Protein AF-A0A7U9NGU4-F1 (afdb_monomer_lite)

Sequence (146 aa):
MAVLHNDYIFLPKTKKEYPHISSQDTDDTIRIQARKNVLLYIRNIFGEPICKDKENIVFKIIYTYEMQIKNIMYEVIFTIYNITRYSYLDICVRGKTTYQVVSALEYIHDKIIGSDIERDYIMIVSYDSVSEYYCNKAYPKLNKLL

Foldseek 3Di:
DDKWKKKKKWFFDPDPPPPPPPPDDPDPDDPDPDQCDVVNLCCVLQNAAPDWDCPPVVFWIKGWHFDQDPNDTKTWIWIWGDDPRIIMIMIMIDDDDPVVRVSVVVVVVCSSVPDPSVVTTDMDMDTGPCCVVVCVVCVVVVVVVD

Radius of gyration: 18.44 Å; chains: 1; bounding box: 36×44×59 Å

Secondary structure (DSSP, 8-state):
-EEEEEEEEEEE----------S--------------HHHHHHHHH-S-SEEE-TTTTTEEEEEEEEEETTEEEEEEEEEEEETTEEEEEEEEEESSHHHHHHHHHHHHHHHHTSTHHHHEEEEEEETTTHHHHHHHHHHHHGGG-

pLDDT: mean 76.0, std 18.72, range [37.28, 94.75]

Structure (mmCIF, N/CA/C/O backbone):
data_AF-A0A7U9NGU4-F1
#
_entry.id   AF-A0A7U9NGU4-F1
#
loop_
_atom_site.group_PDB
_atom_site.id
_atom_site.type_symbol
_atom_site.label_atom_id
_atom_site.label_alt_id
_atom_site.label_comp_id
_atom_site.label_asym_id
_atom_site.label_entity_id
_atom_site.label_seq_id
_atom_site.pdbx_PDB_ins_code
_atom_site.Cartn_x
_atom_site.Cartn_y
_atom_site.Cartn_z
_atom_site.occupancy
_atom_site.B_iso_or_equiv
_atom_site.auth_seq_id
_atom_site.auth_comp_id
_atom_site.auth_asym_id
_atom_site.auth_atom_id
_atom_site.pdbx_PDB_model_num
ATOM 1 N N . MET A 1 1 ? -2.801 0.526 21.055 1.00 79.00 1 MET A N 1
ATOM 2 C CA . MET A 1 1 ? -2.632 1.061 19.689 1.00 79.00 1 MET A CA 1
ATOM 3 C C . MET A 1 1 ? -2.111 -0.077 18.837 1.00 79.00 1 MET A C 1
ATOM 5 O O . MET A 1 1 ? -1.161 -0.717 19.266 1.00 79.00 1 MET A O 1
ATOM 9 N N . ALA A 1 2 ? -2.780 -0.392 17.731 1.00 84.44 2 ALA A N 1
ATOM 10 C CA . ALA A 1 2 ? -2.383 -1.471 16.831 1.00 84.44 2 ALA A CA 1
ATOM 11 C C . ALA A 1 2 ? -1.606 -0.889 15.646 1.00 84.44 2 ALA A C 1
ATOM 13 O O . ALA A 1 2 ? -1.954 0.183 15.145 1.00 84.44 2 ALA A O 1
ATOM 14 N N . VAL A 1 3 ? -0.565 -1.600 15.224 1.00 88.75 3 VAL A N 1
ATOM 15 C CA . VAL A 1 3 ? 0.287 -1.252 14.085 1.00 88.75 3 VAL A CA 1
ATOM 16 C C . VAL A 1 3 ? 0.534 -2.538 13.315 1.00 88.75 3 VAL A C 1
ATOM 18 O O . VAL A 1 3 ? 0.944 -3.520 13.927 1.00 88.75 3 VAL A O 1
ATOM 21 N N . LEU A 1 4 ? 0.229 -2.547 12.020 1.00 88.38 4 LEU A N 1
ATOM 22 C CA . LEU A 1 4 ? 0.418 -3.702 11.140 1.00 88.38 4 LEU A CA 1
ATOM 23 C C . LEU A 1 4 ? 1.015 -3.247 9.811 1.00 88.38 4 LEU A C 1
ATOM 25 O O . LEU A 1 4 ? 0.761 -2.110 9.389 1.00 88.38 4 LEU A O 1
ATOM 29 N N . HIS A 1 5 ? 1.736 -4.156 9.154 1.00 90.56 5 HIS A N 1
ATOM 30 C CA . HIS A 1 5 ? 2.371 -3.911 7.868 1.00 90.56 5 HIS A CA 1
ATOM 31 C C . HIS A 1 5 ? 1.853 -4.843 6.770 1.00 90.56 5 HIS A C 1
ATOM 33 O O . HIS A 1 5 ? 1.513 -6.005 7.008 1.00 90.56 5 HIS A O 1
ATOM 39 N N . ASN A 1 6 ? 1.814 -4.313 5.549 1.00 88.69 6 ASN A N 1
ATOM 40 C CA . ASN A 1 6 ? 1.752 -5.112 4.332 1.00 88.69 6 ASN A CA 1
ATOM 41 C C . ASN A 1 6 ? 2.925 -4.735 3.435 1.00 88.69 6 ASN A C 1
ATOM 43 O O . ASN A 1 6 ? 3.116 -3.556 3.128 1.00 88.69 6 ASN A O 1
ATOM 47 N N . ASP A 1 7 ? 3.621 -5.748 2.939 1.00 89.25 7 ASP A N 1
ATOM 48 C CA . ASP A 1 7 ? 4.767 -5.581 2.061 1.00 89.25 7 ASP A CA 1
ATOM 49 C C . ASP A 1 7 ? 4.429 -5.992 0.636 1.00 89.25 7 ASP A C 1
ATOM 51 O O . ASP A 1 7 ? 3.763 -7.001 0.389 1.00 89.25 7 ASP A O 1
ATOM 55 N N . TYR A 1 8 ? 4.942 -5.227 -0.316 1.00 90.19 8 TYR A N 1
ATOM 56 C CA . TYR A 1 8 ? 4.721 -5.427 -1.735 1.00 90.19 8 TYR A CA 1
ATOM 57 C C . TYR A 1 8 ? 6.054 -5.427 -2.469 1.00 90.19 8 TYR A C 1
ATOM 59 O O . TYR A 1 8 ? 6.845 -4.492 -2.356 1.00 90.19 8 TYR A O 1
ATOM 67 N N . ILE A 1 9 ? 6.274 -6.446 -3.293 1.00 89.06 9 ILE A N 1
ATOM 68 C CA . ILE A 1 9 ? 7.362 -6.487 -4.267 1.00 89.06 9 ILE A CA 1
ATOM 69 C C . ILE A 1 9 ? 6.748 -6.322 -5.652 1.00 89.06 9 ILE A C 1
ATOM 71 O O . ILE A 1 9 ? 5.950 -7.147 -6.101 1.00 89.06 9 ILE A O 1
ATOM 75 N N . PHE A 1 10 ? 7.153 -5.264 -6.347 1.00 88.44 10 PHE A N 1
ATOM 76 C CA . PHE A 1 10 ? 6.753 -4.984 -7.719 1.00 88.44 10 PHE A CA 1
ATOM 77 C C . PHE A 1 10 ? 7.869 -5.385 -8.679 1.00 88.44 10 PHE A C 1
ATOM 79 O O . PHE A 1 10 ? 8.886 -4.696 -8.818 1.00 88.44 10 PHE A O 1
ATOM 86 N N . LEU A 1 11 ? 7.660 -6.506 -9.365 1.00 87.81 11 LEU A N 1
ATOM 87 C CA . LEU A 1 11 ? 8.551 -7.008 -10.402 1.00 87.81 11 LEU A CA 1
ATOM 88 C C . LEU A 1 11 ? 8.104 -6.449 -11.757 1.00 87.81 11 LEU A C 1
ATOM 90 O O . LEU A 1 11 ? 6.997 -6.753 -12.197 1.00 87.81 11 LEU A O 1
ATOM 94 N N . PRO A 1 12 ? 8.910 -5.626 -12.443 1.00 86.06 12 PRO A N 1
ATOM 95 C CA . PRO A 1 12 ? 8.511 -5.063 -13.724 1.00 86.06 12 PRO A CA 1
ATOM 96 C C . PRO A 1 12 ? 8.328 -6.175 -14.757 1.00 86.06 12 PRO A C 1
ATOM 98 O O . PRO A 1 12 ? 9.209 -7.016 -14.947 1.00 86.06 12 PRO A O 1
ATOM 101 N N . LYS A 1 13 ? 7.199 -6.155 -15.467 1.00 84.81 13 LYS A N 1
ATOM 102 C CA . LYS A 1 13 ? 6.982 -7.027 -16.620 1.00 84.81 13 LYS A CA 1
ATOM 103 C C . LYS A 1 13 ? 7.958 -6.621 -17.720 1.00 84.81 13 LYS A C 1
ATOM 105 O O . LYS A 1 13 ? 8.114 -5.438 -18.034 1.00 84.81 13 LYS A O 1
ATOM 110 N N . THR A 1 14 ? 8.617 -7.599 -18.330 1.00 72.19 14 THR A N 1
ATOM 111 C CA . THR A 1 14 ? 9.365 -7.386 -19.568 1.00 72.19 14 THR A CA 1
ATOM 112 C C . THR A 1 14 ? 8.370 -6.973 -20.644 1.00 72.19 14 THR A C 1
ATOM 114 O O . THR A 1 14 ? 7.648 -7.800 -21.199 1.00 72.19 14 THR A O 1
ATOM 117 N N . LYS A 1 15 ? 8.301 -5.671 -20.938 1.00 61.94 15 LYS A N 1
ATOM 118 C CA . LYS A 1 15 ? 7.673 -5.214 -22.176 1.00 61.94 15 LYS A CA 1
ATOM 119 C C . LYS A 1 15 ? 8.472 -5.854 -23.306 1.00 61.94 15 LYS A C 1
ATOM 121 O O . LYS A 1 15 ? 9.690 -5.693 -23.348 1.00 61.94 15 LYS A O 1
ATOM 126 N N . LYS A 1 16 ? 7.810 -6.612 -24.188 1.00 46.34 16 LYS A N 1
ATOM 127 C CA . LYS A 1 16 ? 8.378 -6.873 -25.512 1.00 46.34 16 LYS A CA 1
ATOM 128 C C . LYS A 1 16 ? 8.583 -5.492 -26.115 1.00 46.34 16 LYS A C 1
ATOM 130 O O . LYS A 1 16 ? 7.604 -4.810 -26.409 1.00 46.34 16 LYS A O 1
ATOM 135 N N . GLU A 1 17 ? 9.829 -5.045 -26.183 1.00 42.19 17 GLU A N 1
ATOM 136 C CA . GLU A 1 17 ? 10.190 -3.895 -26.993 1.00 42.19 17 GLU A CA 1
ATOM 137 C C . GLU A 1 17 ? 9.802 -4.275 -28.419 1.00 42.19 17 GLU A C 1
ATOM 139 O O . GLU A 1 17 ? 10.487 -5.051 -29.077 1.00 42.19 17 GLU A O 1
ATOM 144 N N . TYR A 1 18 ? 8.637 -3.821 -28.872 1.00 38.22 18 TYR A N 1
ATOM 145 C CA . TYR A 1 18 ? 8.433 -3.672 -30.297 1.00 38.22 18 TYR A CA 1
ATOM 146 C C . TYR A 1 18 ? 9.217 -2.417 -30.654 1.00 38.22 18 TYR A C 1
ATOM 148 O O . TYR A 1 18 ? 8.856 -1.339 -30.167 1.00 38.22 18 TYR A O 1
ATOM 156 N N . PRO A 1 19 ? 10.306 -2.525 -31.431 1.00 38.00 19 PRO A N 1
ATOM 157 C CA . PRO A 1 19 ? 10.980 -1.349 -31.928 1.00 38.00 19 PRO A CA 1
ATOM 158 C C . PRO A 1 19 ? 10.019 -0.692 -32.920 1.00 38.00 19 PRO A C 1
ATOM 160 O O . PRO A 1 19 ? 10.003 -1.017 -34.104 1.00 38.00 19 PRO A O 1
ATOM 163 N N . HIS A 1 20 ? 9.176 0.226 -32.448 1.00 41.69 20 HIS A N 1
ATOM 164 C CA . HIS A 1 20 ? 8.591 1.228 -33.323 1.00 41.69 20 HIS A CA 1
ATOM 165 C C . HIS A 1 20 ? 9.712 2.202 -33.676 1.00 41.69 20 HIS A C 1
ATOM 167 O O . HIS A 1 20 ? 9.820 3.291 -33.123 1.00 41.69 20 HIS A O 1
ATOM 173 N N . ILE A 1 21 ? 10.578 1.769 -34.593 1.00 40.22 21 ILE A N 1
ATOM 174 C CA . ILE A 1 21 ? 11.388 2.679 -35.388 1.00 40.22 21 ILE A CA 1
ATOM 175 C C . ILE A 1 21 ? 10.379 3.368 -36.306 1.00 40.22 21 ILE A C 1
ATOM 177 O O . ILE A 1 21 ? 10.038 2.859 -37.372 1.00 40.22 21 ILE A O 1
ATOM 181 N N . SER A 1 22 ? 9.824 4.496 -35.863 1.00 39.66 22 SER A N 1
ATOM 182 C CA . SER A 1 22 ? 9.257 5.454 -36.800 1.00 39.66 22 SER A CA 1
ATOM 183 C C . SER A 1 22 ? 10.439 6.020 -37.576 1.00 39.66 22 SER A C 1
ATOM 185 O O . SER A 1 22 ? 11.209 6.825 -37.058 1.00 39.66 22 SER A O 1
ATOM 187 N N . SER A 1 23 ? 10.635 5.529 -38.794 1.00 43.28 23 SER A N 1
ATOM 188 C CA . SER A 1 23 ? 11.615 6.053 -39.736 1.00 43.28 23 SER A CA 1
ATOM 189 C C . SER A 1 23 ? 11.163 7.433 -40.212 1.00 43.28 23 SER A C 1
ATOM 191 O O . SER A 1 23 ? 10.571 7.541 -41.280 1.00 43.28 23 SER A O 1
ATOM 193 N N . GLN A 1 24 ? 11.362 8.450 -39.380 1.00 45.34 24 GLN A N 1
ATOM 194 C CA . GLN A 1 24 ? 11.352 9.876 -39.704 1.00 45.34 24 GLN A CA 1
ATOM 195 C C . GLN A 1 24 ? 11.594 10.623 -38.394 1.00 45.34 24 GLN A C 1
ATOM 197 O O . GLN A 1 24 ? 10.671 10.806 -37.613 1.00 45.34 24 GLN A O 1
ATOM 202 N N . ASP A 1 25 ? 12.862 10.897 -38.104 1.00 39.69 25 ASP A N 1
ATOM 203 C CA . ASP A 1 25 ? 13.343 12.164 -37.546 1.00 39.69 25 ASP A CA 1
ATOM 204 C C . ASP A 1 25 ? 14.839 12.002 -37.262 1.00 39.69 25 ASP A C 1
ATOM 206 O O . ASP A 1 25 ? 15.275 11.166 -36.473 1.00 39.69 25 ASP A O 1
ATOM 210 N N . THR A 1 26 ? 15.638 12.771 -37.992 1.00 48.81 26 THR A N 1
ATOM 211 C CA . THR A 1 26 ? 17.057 12.987 -37.732 1.00 48.81 26 THR A CA 1
ATOM 212 C C . THR A 1 26 ? 17.194 13.792 -36.447 1.00 48.81 26 THR A C 1
ATOM 214 O O . THR A 1 26 ? 17.193 15.019 -36.487 1.00 48.81 26 THR A O 1
ATOM 217 N N . ASP A 1 27 ? 17.286 13.108 -35.317 1.00 42.91 27 ASP A N 1
ATOM 218 C CA . ASP A 1 27 ? 17.826 13.672 -34.087 1.00 42.91 27 ASP A CA 1
ATOM 219 C C . ASP A 1 27 ? 18.352 12.503 -33.245 1.00 42.91 27 ASP A C 1
ATOM 221 O O . ASP A 1 27 ? 17.632 11.528 -33.022 1.00 42.91 27 ASP A O 1
ATOM 225 N N . ASP A 1 28 ? 19.610 12.562 -32.802 1.00 45.62 28 ASP A N 1
ATOM 226 C CA . ASP A 1 28 ? 20.312 11.513 -32.031 1.00 45.62 28 ASP A CA 1
ATOM 227 C C . ASP A 1 28 ? 19.752 11.356 -30.595 1.00 45.62 28 ASP A C 1
ATOM 229 O O . ASP A 1 28 ? 20.459 11.067 -29.627 1.00 45.62 28 ASP A O 1
ATOM 233 N N . THR A 1 29 ? 18.448 11.559 -30.409 1.00 40.34 29 THR A N 1
ATOM 234 C CA . THR A 1 29 ? 17.762 11.405 -29.132 1.00 40.34 29 THR A CA 1
ATOM 235 C C . THR A 1 29 ? 17.186 10.000 -29.000 1.00 40.34 29 THR A C 1
ATOM 237 O O . THR A 1 29 ? 16.112 9.669 -29.505 1.00 40.34 29 THR A O 1
ATOM 240 N N . ILE A 1 30 ? 17.872 9.164 -28.218 1.00 39.41 30 ILE A N 1
ATOM 241 C CA . ILE A 1 30 ? 17.322 7.899 -27.722 1.00 39.41 30 ILE A CA 1
ATOM 242 C C . ILE A 1 30 ? 16.128 8.227 -26.811 1.00 39.41 30 ILE A C 1
ATOM 244 O O . ILE A 1 30 ? 16.288 8.590 -25.643 1.00 39.41 30 ILE A O 1
ATOM 248 N N . ARG A 1 31 ? 14.905 8.096 -27.332 1.00 37.28 31 ARG A N 1
ATOM 249 C CA . ARG A 1 31 ? 13.673 8.189 -26.539 1.00 37.28 31 ARG A CA 1
ATOM 250 C C . ARG A 1 31 ? 13.509 6.926 -25.693 1.00 37.28 31 ARG A C 1
ATOM 252 O O . ARG A 1 31 ? 12.851 5.970 -26.094 1.00 37.28 31 ARG A O 1
ATOM 259 N N . ILE A 1 32 ? 14.096 6.923 -24.498 1.00 37.53 32 ILE A N 1
ATOM 260 C CA . ILE A 1 32 ? 13.829 5.887 -23.495 1.00 37.53 32 ILE A CA 1
ATOM 261 C C . I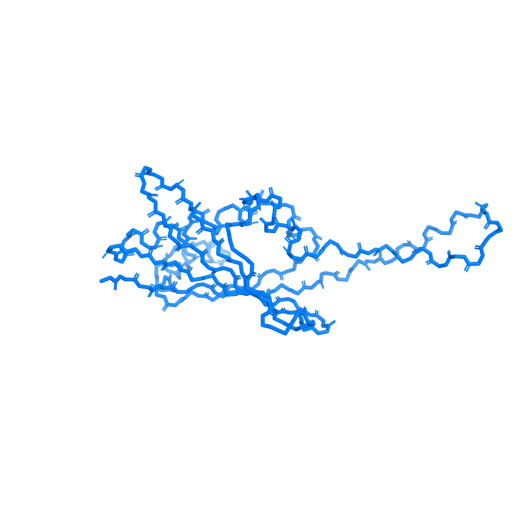LE A 1 32 ? 12.412 6.116 -22.970 1.00 37.53 32 ILE A C 1
ATOM 263 O O . ILE A 1 32 ? 12.138 7.113 -22.301 1.00 37.53 32 ILE A O 1
ATOM 267 N N . GLN A 1 33 ? 11.493 5.194 -23.257 1.00 39.97 33 GLN A N 1
ATOM 268 C CA . GLN A 1 33 ? 10.167 5.220 -22.651 1.00 39.97 33 GLN A CA 1
ATOM 269 C C . GLN A 1 33 ? 10.318 4.938 -21.147 1.00 39.97 33 GLN A C 1
ATOM 271 O O . GLN A 1 33 ? 10.480 3.791 -20.726 1.00 39.97 33 GLN A O 1
ATOM 276 N N . ALA A 1 34 ? 10.318 5.992 -20.327 1.00 45.22 34 ALA A N 1
ATOM 277 C CA . ALA A 1 34 ? 10.433 5.861 -18.881 1.00 45.22 34 ALA A CA 1
ATOM 278 C C . ALA A 1 34 ? 9.279 4.995 -18.348 1.00 45.22 34 ALA A C 1
ATOM 280 O O . ALA A 1 34 ? 8.102 5.280 -18.579 1.00 45.22 34 ALA A O 1
ATOM 281 N N . ARG A 1 35 ? 9.613 3.905 -17.650 1.00 56.34 35 ARG A N 1
ATOM 282 C CA . ARG A 1 35 ? 8.617 3.052 -16.988 1.00 56.34 35 ARG A CA 1
ATOM 283 C C . ARG A 1 35 ? 7.874 3.883 -15.933 1.00 56.34 35 ARG A C 1
ATOM 285 O O . ARG A 1 35 ? 8.510 4.641 -15.200 1.00 56.34 35 ARG A O 1
ATOM 292 N N . LYS A 1 36 ? 6.546 3.738 -15.835 1.00 62.22 36 LYS A N 1
ATOM 293 C CA . LYS A 1 36 ? 5.761 4.368 -14.761 1.00 62.22 36 LYS A CA 1
ATOM 294 C C . LYS A 1 36 ? 6.257 3.826 -13.416 1.00 62.22 36 LYS A C 1
ATOM 296 O O . LYS A 1 36 ? 6.105 2.646 -13.143 1.00 62.22 36 LYS A O 1
ATOM 301 N N . ASN A 1 37 ? 6.866 4.681 -12.600 1.00 78.50 37 ASN A N 1
ATOM 302 C CA . ASN A 1 37 ? 7.375 4.340 -11.270 1.00 78.50 37 ASN A CA 1
ATOM 303 C C . ASN A 1 37 ? 6.214 3.974 -10.317 1.00 78.50 37 ASN A C 1
ATOM 305 O O . ASN A 1 37 ? 5.175 4.630 -10.360 1.00 78.50 37 ASN A O 1
ATOM 309 N N . VAL A 1 38 ? 6.392 2.989 -9.424 1.00 86.31 38 VAL A N 1
ATOM 310 C CA . VAL A 1 38 ? 5.426 2.641 -8.354 1.00 86.31 38 VAL A CA 1
ATOM 311 C C . VAL A 1 38 ? 4.972 3.874 -7.567 1.00 86.31 38 VAL A C 1
ATOM 313 O O . VAL A 1 38 ? 3.790 4.022 -7.280 1.00 86.31 38 VAL A O 1
ATOM 316 N N . LEU A 1 39 ? 5.870 4.824 -7.306 1.00 86.00 39 LEU A N 1
ATOM 317 C CA . LEU A 1 39 ? 5.531 6.101 -6.682 1.00 86.00 39 LEU A CA 1
ATOM 318 C C . LEU A 1 39 ? 4.449 6.879 -7.450 1.00 86.00 39 LEU A C 1
ATOM 320 O O . LEU A 1 39 ? 3.578 7.484 -6.832 1.00 86.00 39 LEU A O 1
ATOM 324 N N . LEU A 1 40 ? 4.493 6.879 -8.785 1.00 86.62 40 LEU A N 1
ATOM 325 C CA . LEU A 1 40 ? 3.469 7.547 -9.594 1.00 86.62 40 LEU A CA 1
ATOM 326 C C . LEU A 1 40 ? 2.115 6.865 -9.419 1.00 86.62 40 LEU A C 1
ATOM 328 O O . LEU A 1 40 ? 1.113 7.555 -9.287 1.00 86.62 40 LEU A O 1
ATOM 332 N N . TYR A 1 41 ? 2.085 5.532 -9.354 1.00 90.62 41 TYR A N 1
ATOM 333 C CA . TYR A 1 41 ? 0.858 4.796 -9.053 1.00 90.62 41 TYR A CA 1
ATOM 334 C C . TYR A 1 41 ? 0.301 5.173 -7.681 1.00 90.62 41 TYR A C 1
ATOM 336 O O . TYR A 1 41 ? -0.859 5.561 -7.589 1.00 90.62 41 TYR A O 1
ATOM 344 N N . ILE A 1 42 ? 1.131 5.150 -6.635 1.00 90.88 42 ILE A N 1
ATOM 345 C CA . ILE A 1 42 ? 0.704 5.512 -5.276 1.00 90.88 42 ILE A CA 1
ATOM 346 C C . ILE A 1 42 ? 0.147 6.941 -5.228 1.00 90.88 42 ILE A C 1
ATOM 348 O O . ILE A 1 42 ? -0.942 7.146 -4.699 1.00 90.88 42 ILE A O 1
ATOM 352 N N . ARG A 1 43 ? 0.822 7.916 -5.849 1.00 89.00 43 ARG A N 1
ATOM 353 C CA . ARG A 1 43 ? 0.327 9.304 -5.907 1.00 89.00 43 ARG A CA 1
ATOM 354 C C . ARG A 1 43 ? -0.951 9.452 -6.729 1.00 89.00 43 ARG A C 1
ATOM 356 O O . ARG A 1 43 ? -1.827 10.215 -6.348 1.00 89.00 43 ARG A O 1
ATOM 363 N N . ASN A 1 44 ? -1.097 8.711 -7.826 1.00 91.12 44 ASN A N 1
ATOM 364 C CA . ASN A 1 44 ? -2.326 8.741 -8.622 1.00 91.12 44 ASN A CA 1
ATOM 365 C C . ASN A 1 44 ? -3.525 8.170 -7.852 1.00 91.12 44 ASN A C 1
ATOM 367 O O . ASN A 1 44 ? -4.647 8.631 -8.037 1.00 91.12 44 ASN A O 1
ATOM 371 N N . ILE A 1 45 ? -3.294 7.163 -7.007 1.00 92.88 45 ILE A N 1
ATOM 372 C CA . ILE A 1 45 ? -4.344 6.504 -6.227 1.00 92.88 45 ILE A CA 1
ATOM 373 C C . ILE A 1 45 ? -4.731 7.338 -4.999 1.00 92.88 45 ILE A C 1
ATOM 375 O O . ILE A 1 45 ? -5.918 7.484 -4.706 1.00 92.88 45 ILE A O 1
ATOM 379 N N . PHE A 1 46 ? -3.738 7.851 -4.268 1.00 92.12 46 PHE A N 1
ATOM 380 C CA . PHE A 1 46 ? -3.928 8.430 -2.933 1.00 92.12 46 PHE A CA 1
ATOM 381 C C . PHE A 1 46 ? -3.694 9.946 -2.861 1.00 92.12 46 PHE A C 1
ATOM 383 O O . PHE A 1 46 ? -3.909 10.543 -1.810 1.00 92.12 46 PHE A O 1
ATOM 390 N N . GLY A 1 47 ? -3.300 10.579 -3.966 1.00 90.62 47 GLY A N 1
ATOM 391 C CA . GLY A 1 47 ? -3.015 12.009 -4.030 1.00 90.62 47 GLY A CA 1
ATOM 392 C C . GLY A 1 47 ? -1.658 12.380 -3.435 1.00 90.62 47 GLY A C 1
ATOM 393 O O . GLY A 1 47 ? -0.715 11.584 -3.417 1.00 90.62 47 GLY A O 1
ATOM 394 N N . GLU A 1 48 ? -1.550 13.626 -2.972 1.00 88.75 48 GLU A N 1
ATOM 395 C CA . GLU A 1 48 ? -0.327 14.128 -2.351 1.00 88.75 48 GLU A CA 1
ATOM 396 C C . GLU A 1 48 ? -0.259 13.779 -0.854 1.00 88.75 48 GLU A C 1
ATOM 398 O O . GLU A 1 48 ? -1.252 13.926 -0.140 1.00 88.75 48 GLU A O 1
ATOM 403 N N . PRO A 1 49 ? 0.913 13.354 -0.358 1.00 89.56 49 PRO A N 1
ATOM 404 C CA . PRO A 1 49 ? 1.130 13.058 1.053 1.00 89.56 49 PRO A CA 1
ATOM 405 C C . PRO A 1 49 ? 1.240 14.330 1.893 1.00 89.56 49 PRO A C 1
ATOM 407 O O . PRO A 1 49 ? 1.713 15.363 1.418 1.00 89.56 49 PRO A O 1
ATOM 410 N N . ILE A 1 50 ? 0.894 14.224 3.178 1.00 89.88 50 ILE A N 1
ATOM 411 C CA . ILE A 1 50 ? 1.029 15.328 4.141 1.00 89.88 50 ILE A CA 1
ATOM 412 C C . ILE A 1 50 ? 2.481 15.545 4.574 1.00 89.88 50 ILE A C 1
ATOM 414 O O . ILE A 1 50 ? 2.871 16.655 4.926 1.00 89.88 50 ILE A O 1
ATOM 418 N N . CYS A 1 51 ? 3.299 14.491 4.533 1.00 84.69 51 CYS A N 1
ATOM 419 C CA . CYS A 1 51 ? 4.719 14.563 4.836 1.00 84.69 51 CYS A CA 1
ATOM 420 C C . CYS A 1 51 ? 5.514 13.668 3.887 1.00 84.69 51 CYS A C 1
ATOM 422 O O . CYS A 1 51 ? 5.102 12.558 3.540 1.00 84.69 51 CYS A O 1
ATOM 424 N N . LYS A 1 52 ? 6.683 14.164 3.485 1.00 80.06 52 LYS A N 1
ATOM 425 C CA . LYS A 1 52 ? 7.681 13.420 2.726 1.00 80.06 52 LYS A CA 1
ATOM 426 C C . LYS A 1 52 ? 8.983 13.452 3.507 1.00 80.06 52 LYS A C 1
ATOM 428 O O . LYS A 1 52 ? 9.676 14.471 3.477 1.00 80.06 52 LYS A O 1
ATOM 433 N N . ASP A 1 53 ? 9.326 12.339 4.139 1.00 73.75 53 ASP A N 1
ATOM 434 C CA . ASP A 1 53 ? 10.638 12.193 4.750 1.00 73.75 53 ASP A CA 1
ATOM 435 C C . ASP A 1 53 ? 11.637 11.708 3.690 1.00 73.75 53 ASP A C 1
ATOM 437 O O . ASP A 1 53 ? 11.392 10.764 2.929 1.00 73.75 53 ASP A O 1
ATOM 441 N N . LYS A 1 54 ? 12.743 12.441 3.573 1.00 60.34 54 LYS A N 1
ATOM 442 C CA . LYS A 1 54 ? 13.749 12.289 2.516 1.00 60.34 54 LYS A CA 1
ATOM 443 C C . LYS A 1 54 ? 15.015 11.627 3.055 1.00 60.34 54 LYS A C 1
ATOM 445 O O . LYS A 1 54 ? 16.115 11.986 2.633 1.00 60.34 54 LYS A O 1
ATOM 450 N N . GLU A 1 55 ? 14.884 10.657 3.954 1.00 52.91 55 GLU A N 1
ATOM 451 C CA . GLU A 1 55 ? 15.995 9.771 4.297 1.00 52.91 55 GLU A CA 1
ATOM 452 C C . GLU A 1 55 ? 16.460 9.007 3.044 1.00 52.91 55 GLU A C 1
ATOM 454 O O . GLU A 1 55 ? 15.884 7.996 2.657 1.00 52.91 55 GLU A O 1
ATOM 459 N N . ASN A 1 56 ? 17.530 9.493 2.408 1.00 55.16 56 ASN A N 1
ATOM 460 C CA . ASN A 1 56 ? 18.251 8.814 1.327 1.00 55.16 56 ASN A CA 1
ATOM 461 C C . ASN A 1 56 ? 17.423 8.571 0.040 1.00 55.16 56 ASN A C 1
ATOM 463 O O . ASN A 1 56 ? 17.212 7.437 -0.396 1.00 55.16 56 ASN A O 1
ATOM 467 N N . ILE A 1 57 ? 17.020 9.682 -0.602 1.00 59.38 57 ILE A N 1
ATOM 468 C CA . ILE A 1 57 ? 16.143 9.796 -1.796 1.00 59.38 57 ILE A CA 1
ATOM 469 C C . ILE A 1 57 ? 16.471 8.800 -2.924 1.00 59.38 57 ILE A C 1
ATOM 471 O O . ILE A 1 57 ? 15.593 8.445 -3.709 1.00 59.38 57 ILE A O 1
ATOM 475 N N . VAL A 1 58 ? 17.730 8.368 -3.027 1.00 64.44 58 VAL A N 1
ATOM 476 C CA . VAL A 1 58 ? 18.191 7.461 -4.083 1.00 64.44 58 VAL A CA 1
ATOM 477 C C . VAL A 1 58 ? 17.572 6.068 -3.942 1.00 64.44 58 VAL A C 1
ATOM 479 O O . VAL A 1 58 ? 17.173 5.480 -4.945 1.00 64.44 58 VAL A O 1
ATOM 482 N N . PHE A 1 59 ? 17.446 5.555 -2.716 1.00 73.00 59 PHE A N 1
ATOM 483 C CA . PHE A 1 59 ? 17.058 4.160 -2.478 1.00 73.00 59 PHE A CA 1
ATOM 484 C C . PHE A 1 59 ? 15.818 3.998 -1.614 1.00 73.00 59 PHE A C 1
ATOM 486 O O . PHE A 1 59 ? 15.168 2.966 -1.731 1.00 73.00 59 PHE A O 1
ATOM 493 N N . LYS A 1 60 ? 15.481 4.981 -0.773 1.00 85.69 60 LYS A N 1
ATOM 494 C CA . LYS A 1 60 ? 14.350 4.924 0.155 1.00 85.69 60 LYS A CA 1
ATOM 495 C C . LYS A 1 60 ? 13.612 6.257 0.142 1.00 85.69 60 LYS A C 1
ATOM 497 O O . LYS A 1 60 ? 14.219 7.325 0.126 1.00 85.69 60 LYS A O 1
ATOM 502 N N . ILE A 1 61 ? 12.287 6.200 0.120 1.00 86.56 61 ILE A N 1
ATOM 503 C CA . ILE A 1 61 ? 11.429 7.375 0.254 1.00 86.56 61 ILE A CA 1
ATOM 504 C C . ILE A 1 61 ? 10.277 7.007 1.178 1.00 86.56 61 ILE A C 1
ATOM 506 O O . ILE A 1 61 ? 9.632 5.983 0.967 1.00 86.56 61 ILE A O 1
ATOM 510 N N . ILE A 1 62 ? 10.014 7.844 2.179 1.00 90.06 62 ILE A N 1
ATOM 511 C CA . ILE A 1 62 ? 8.919 7.640 3.125 1.00 90.06 62 ILE A CA 1
ATOM 512 C C . ILE A 1 62 ? 7.873 8.725 2.895 1.00 90.06 62 ILE A C 1
ATOM 514 O O . ILE A 1 62 ? 8.187 9.917 2.826 1.00 90.06 62 ILE A O 1
ATOM 518 N N . TYR A 1 63 ? 6.622 8.304 2.785 1.00 90.81 63 TYR A N 1
ATOM 519 C CA . TYR A 1 63 ? 5.481 9.183 2.618 1.00 90.81 63 TYR A CA 1
ATOM 520 C C . TYR A 1 63 ? 4.437 8.911 3.685 1.00 90.81 63 TYR A C 1
ATOM 522 O O . TYR A 1 63 ? 3.933 7.796 3.786 1.00 90.81 63 TYR A O 1
ATOM 530 N N . THR A 1 64 ? 4.078 9.946 4.435 1.00 93.38 64 THR A N 1
ATOM 531 C CA . THR A 1 64 ? 2.999 9.873 5.419 1.00 93.38 64 THR A CA 1
ATOM 532 C C . THR A 1 64 ? 1.743 10.495 4.833 1.00 93.38 64 THR A C 1
ATOM 534 O O . THR A 1 64 ? 1.773 11.604 4.293 1.00 93.38 64 THR A O 1
ATOM 537 N N . TYR A 1 65 ? 0.638 9.778 4.969 1.00 93.50 65 TYR A N 1
ATOM 538 C CA . TYR A 1 65 ? -0.695 10.194 4.573 1.00 93.50 65 TYR A CA 1
ATOM 539 C C . TYR A 1 65 ? -1.619 10.165 5.783 1.00 93.50 65 TYR A C 1
ATOM 541 O O . TYR A 1 65 ? -1.546 9.263 6.617 1.00 93.50 65 TYR A O 1
ATOM 549 N N . GLU A 1 66 ? -2.550 11.109 5.808 1.00 92.38 66 GLU A N 1
ATOM 550 C CA . GLU A 1 66 ? -3.759 11.009 6.612 1.00 92.38 66 GLU A CA 1
ATOM 551 C C . GLU A 1 66 ? -4.912 10.604 5.698 1.00 92.38 66 GLU A C 1
ATOM 553 O O . GLU A 1 66 ? -5.243 11.306 4.744 1.00 92.38 66 GLU A O 1
ATOM 558 N N . MET A 1 67 ? -5.505 9.441 5.961 1.00 91.50 67 MET A N 1
ATOM 559 C CA . MET A 1 67 ? -6.561 8.876 5.122 1.00 91.50 67 MET A CA 1
ATOM 560 C C . MET A 1 67 ? -7.846 8.693 5.921 1.00 91.50 67 MET A C 1
ATOM 562 O O . MET A 1 67 ? -7.844 8.045 6.969 1.00 91.50 67 MET A O 1
ATOM 566 N N . GLN A 1 68 ? -8.961 9.205 5.397 1.00 91.06 68 GLN A N 1
ATOM 567 C CA . GLN A 1 68 ? -10.288 8.923 5.935 1.00 91.06 68 GLN A CA 1
ATOM 568 C C . GLN A 1 68 ? -10.838 7.639 5.307 1.00 91.06 68 GLN A C 1
ATOM 570 O O . GLN A 1 68 ? -11.204 7.615 4.132 1.00 91.06 68 GLN A O 1
ATOM 575 N N . ILE A 1 69 ? -10.926 6.564 6.090 1.00 89.50 69 ILE A N 1
ATOM 576 C CA . ILE A 1 69 ? -11.448 5.266 5.647 1.00 89.50 69 ILE A CA 1
ATOM 577 C C . ILE A 1 69 ? -12.626 4.906 6.554 1.00 89.50 69 ILE A C 1
ATOM 579 O O . ILE A 1 69 ? -12.472 4.792 7.767 1.00 89.50 69 ILE A O 1
ATOM 583 N N . LYS A 1 70 ? -13.830 4.756 5.981 1.00 87.19 70 LYS A N 1
ATOM 584 C CA . LYS A 1 70 ? -15.072 4.444 6.727 1.00 87.19 70 LYS A CA 1
ATOM 585 C C . LYS A 1 70 ? -15.295 5.368 7.945 1.00 87.19 70 LYS A C 1
ATOM 587 O O . LYS A 1 70 ? -15.604 4.902 9.038 1.00 87.19 70 LYS A O 1
ATOM 592 N N . ASN A 1 71 ? -15.130 6.679 7.748 1.00 88.06 71 ASN A N 1
ATOM 593 C CA . ASN A 1 71 ? -15.263 7.732 8.770 1.00 88.06 71 ASN A CA 1
ATOM 594 C C . ASN A 1 71 ? -14.242 7.691 9.920 1.00 88.06 71 ASN A C 1
ATOM 596 O O . ASN A 1 71 ? -14.425 8.378 10.923 1.00 88.06 71 ASN A O 1
ATOM 600 N N . ILE A 1 72 ? -13.158 6.932 9.778 1.00 90.81 72 ILE A N 1
ATOM 601 C CA . ILE A 1 72 ? -12.049 6.912 10.731 1.00 90.81 72 ILE A CA 1
ATOM 602 C C . ILE A 1 72 ? -10.815 7.474 10.027 1.00 90.81 72 ILE A C 1
ATOM 604 O O . ILE A 1 72 ? -10.539 7.122 8.882 1.00 90.81 72 ILE A O 1
ATOM 608 N N . MET A 1 73 ? -10.098 8.367 10.707 1.00 91.50 73 MET A N 1
ATOM 609 C CA . MET A 1 73 ? -8.817 8.887 10.234 1.00 91.50 73 MET A CA 1
ATOM 610 C C . MET A 1 73 ? -7.694 7.928 10.614 1.00 91.50 73 MET A C 1
ATOM 612 O O . MET A 1 73 ? -7.600 7.504 11.769 1.00 91.50 73 MET A O 1
ATOM 616 N N . TYR A 1 74 ? -6.847 7.618 9.641 1.00 92.75 74 TYR A N 1
ATOM 617 C CA . TYR A 1 74 ? -5.679 6.764 9.796 1.00 92.75 74 TYR A CA 1
ATOM 618 C C . TYR A 1 74 ? -4.425 7.523 9.393 1.00 92.75 74 TYR A C 1
ATOM 620 O O . TYR A 1 74 ? -4.416 8.195 8.363 1.00 92.75 74 TYR A O 1
ATOM 628 N N . GLU A 1 75 ? -3.360 7.346 10.170 1.00 93.12 75 GLU A N 1
ATOM 629 C CA . GLU A 1 75 ? -2.008 7.636 9.706 1.00 93.12 75 GLU A CA 1
ATOM 630 C C . GLU A 1 75 ? -1.501 6.408 8.948 1.00 93.12 75 GLU A C 1
ATOM 632 O O . GLU A 1 75 ? -1.473 5.291 9.485 1.00 93.12 75 GLU A O 1
ATOM 637 N N . VAL A 1 76 ? -1.134 6.621 7.688 1.00 94.75 76 VAL A N 1
ATOM 638 C CA . VAL A 1 76 ? -0.624 5.585 6.794 1.00 94.75 76 VAL A CA 1
ATOM 639 C C . VAL A 1 76 ? 0.741 6.007 6.286 1.00 94.75 76 VAL A C 1
ATOM 641 O O . VAL A 1 76 ? 0.899 7.093 5.730 1.00 94.75 76 VAL A O 1
ATOM 644 N N . ILE A 1 77 ? 1.728 5.139 6.456 1.00 94.75 77 ILE A N 1
ATOM 645 C CA . ILE A 1 77 ? 3.107 5.392 6.059 1.00 94.75 77 ILE A CA 1
ATOM 646 C C . ILE A 1 77 ? 3.455 4.434 4.924 1.00 94.75 77 ILE A C 1
ATOM 648 O O . ILE A 1 77 ? 3.381 3.219 5.086 1.00 94.75 77 ILE A O 1
ATOM 652 N N . PHE A 1 78 ? 3.826 4.994 3.777 1.00 93.69 78 PHE A N 1
ATOM 653 C CA . PHE A 1 78 ? 4.309 4.270 2.608 1.00 93.69 78 PHE A CA 1
ATOM 654 C C . PHE A 1 78 ? 5.825 4.419 2.547 1.00 93.69 78 PHE A C 1
ATOM 656 O O . PHE A 1 78 ? 6.334 5.507 2.263 1.00 93.69 78 PHE A O 1
ATOM 663 N N . THR A 1 79 ? 6.544 3.326 2.772 1.00 91.81 79 THR A N 1
ATOM 664 C CA . THR A 1 79 ? 7.996 3.264 2.615 1.00 91.81 79 THR A CA 1
ATOM 665 C C . THR A 1 79 ? 8.324 2.590 1.290 1.00 91.81 79 THR A C 1
ATOM 667 O O . THR A 1 79 ? 8.141 1.387 1.126 1.00 91.81 79 THR A O 1
ATOM 670 N N . ILE A 1 80 ? 8.823 3.360 0.326 1.00 89.62 80 ILE A N 1
ATOM 671 C CA . ILE A 1 80 ? 9.174 2.866 -1.008 1.00 89.62 80 ILE A CA 1
ATOM 672 C C . ILE A 1 80 ? 10.685 2.717 -1.105 1.00 89.62 80 ILE A C 1
ATOM 674 O O . ILE A 1 80 ? 11.415 3.697 -0.946 1.00 89.62 80 ILE A O 1
ATOM 678 N N . TYR A 1 81 ? 11.143 1.516 -1.446 1.00 86.31 81 TYR A N 1
ATOM 679 C CA . TYR A 1 81 ? 12.534 1.248 -1.774 1.00 86.31 81 TYR A CA 1
ATOM 680 C C . TYR A 1 81 ? 12.688 1.043 -3.278 1.00 86.31 81 TYR A C 1
ATOM 682 O O . TYR A 1 81 ? 12.041 0.180 -3.878 1.00 86.31 81 TYR A O 1
ATOM 690 N N . ASN A 1 82 ? 13.570 1.829 -3.889 1.00 76.56 82 ASN A N 1
ATOM 691 C CA . ASN A 1 82 ? 13.919 1.698 -5.298 1.00 76.56 82 ASN A CA 1
ATOM 692 C C . ASN A 1 82 ? 15.202 0.878 -5.408 1.00 76.56 82 ASN A C 1
ATOM 694 O O . ASN A 1 82 ? 16.301 1.396 -5.222 1.00 76.56 82 ASN A O 1
ATOM 698 N N . ILE A 1 83 ? 15.054 -0.412 -5.701 1.00 71.88 83 ILE A N 1
ATOM 699 C CA . ILE A 1 83 ? 16.173 -1.319 -5.951 1.00 71.88 83 ILE A CA 1
ATOM 700 C C . ILE A 1 83 ? 16.262 -1.520 -7.469 1.00 71.88 83 ILE A C 1
ATOM 702 O O . ILE A 1 83 ? 15.259 -1.494 -8.174 1.00 71.88 83 ILE A O 1
ATOM 706 N N . THR A 1 84 ? 17.467 -1.687 -8.012 1.00 70.12 84 THR A N 1
ATOM 707 C CA . THR A 1 84 ? 17.789 -1.527 -9.446 1.00 70.12 84 THR A CA 1
ATOM 708 C C . THR A 1 84 ? 16.820 -2.205 -10.425 1.00 70.12 84 THR A C 1
ATOM 710 O O . THR A 1 84 ? 16.635 -1.725 -11.541 1.00 70.12 84 THR A O 1
ATOM 713 N N . ARG A 1 85 ? 16.210 -3.334 -10.042 1.00 71.12 85 ARG A N 1
ATOM 714 C CA . ARG A 1 85 ? 15.302 -4.115 -10.899 1.00 71.12 85 ARG A CA 1
ATOM 715 C C . ARG A 1 85 ? 13.888 -4.287 -10.347 1.00 71.12 85 ARG A C 1
ATOM 717 O O . ARG A 1 85 ? 13.070 -4.889 -11.034 1.00 71.12 85 ARG A O 1
ATOM 724 N N . TYR A 1 86 ? 13.594 -3.801 -9.146 1.00 79.38 86 TYR A N 1
ATOM 725 C CA . TYR A 1 86 ? 12.304 -3.995 -8.487 1.00 79.38 86 TYR A CA 1
ATOM 726 C C . TYR A 1 86 ? 12.047 -2.894 -7.462 1.00 79.38 86 TYR A C 1
ATOM 728 O O . TYR A 1 86 ? 12.970 -2.356 -6.854 1.00 79.38 86 TYR A O 1
ATOM 736 N N . SER A 1 87 ? 10.775 -2.580 -7.252 1.00 85.19 87 SER A N 1
ATOM 737 C CA . SER A 1 87 ? 10.365 -1.645 -6.209 1.00 85.19 87 SER A CA 1
ATOM 738 C C . SER A 1 87 ? 9.756 -2.427 -5.058 1.00 85.19 87 SER A C 1
ATOM 740 O O . SER A 1 87 ? 8.902 -3.285 -5.281 1.00 85.19 87 SER A O 1
ATOM 742 N N . TYR A 1 88 ? 10.197 -2.128 -3.843 1.00 88.75 88 TYR A N 1
ATOM 743 C CA . TYR A 1 88 ? 9.574 -2.634 -2.627 1.00 88.75 88 TYR A CA 1
ATOM 744 C C . TYR A 1 88 ? 8.732 -1.526 -2.008 1.00 88.75 88 TYR A C 1
ATOM 746 O O . TYR A 1 88 ? 9.164 -0.374 -1.971 1.00 88.75 88 TYR A O 1
ATOM 754 N N . LEU A 1 89 ? 7.541 -1.863 -1.541 1.00 91.56 89 LEU A N 1
ATOM 755 C CA . LEU A 1 89 ? 6.661 -0.951 -0.831 1.00 91.56 89 LEU A CA 1
ATOM 756 C C . LEU A 1 89 ? 6.224 -1.616 0.470 1.00 91.56 89 LEU A C 1
ATOM 758 O O . LEU A 1 89 ? 5.515 -2.613 0.436 1.00 91.56 89 LEU A O 1
ATOM 762 N N . ASP A 1 90 ? 6.623 -1.025 1.586 1.00 91.75 90 ASP A N 1
ATOM 763 C CA . ASP A 1 90 ? 6.080 -1.314 2.911 1.00 91.75 90 ASP A CA 1
ATOM 764 C C . ASP A 1 90 ? 4.972 -0.301 3.211 1.00 91.75 90 ASP A C 1
ATOM 766 O O . ASP A 1 90 ? 5.132 0.905 2.990 1.00 91.75 90 ASP A O 1
ATOM 770 N N . ILE A 1 91 ? 3.827 -0.802 3.667 1.00 93.56 91 ILE A N 1
ATOM 771 C CA . ILE A 1 91 ? 2.680 0.006 4.070 1.00 93.56 91 ILE A CA 1
ATOM 772 C C . ILE A 1 91 ? 2.404 -0.263 5.538 1.00 93.56 91 ILE A C 1
ATOM 774 O O . ILE A 1 91 ? 1.871 -1.313 5.893 1.00 93.56 91 ILE A O 1
ATOM 778 N N . CYS A 1 92 ? 2.680 0.733 6.371 1.00 93.88 92 CYS A N 1
ATOM 779 C CA . CYS A 1 92 ? 2.375 0.711 7.791 1.00 93.88 92 CYS A CA 1
ATOM 780 C C . CYS A 1 92 ? 1.097 1.506 8.063 1.00 93.88 92 CYS A C 1
ATOM 782 O O . CYS A 1 92 ? 0.980 2.669 7.669 1.00 93.88 92 CYS A O 1
ATOM 784 N N . VAL A 1 93 ? 0.144 0.901 8.771 1.00 93.25 93 VAL A N 1
ATOM 785 C CA . VAL A 1 93 ? -1.082 1.581 9.210 1.00 93.25 93 VAL A CA 1
ATOM 786 C C . VAL A 1 93 ? -1.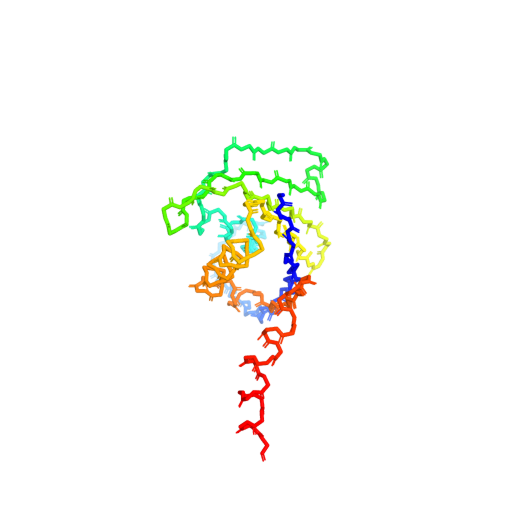153 1.583 10.729 1.00 93.25 93 VAL A C 1
ATOM 788 O O . VAL A 1 93 ? -1.009 0.541 11.374 1.00 93.25 93 VAL A O 1
ATOM 791 N N . ARG A 1 94 ? -1.439 2.752 11.308 1.00 91.44 94 ARG A N 1
ATOM 792 C CA . ARG A 1 94 ? -1.652 2.911 12.751 1.00 91.44 94 ARG A CA 1
ATOM 793 C C . ARG A 1 94 ? -3.127 3.141 13.054 1.00 91.44 94 ARG A C 1
ATOM 795 O O . ARG A 1 94 ? -3.788 3.957 12.416 1.00 91.44 94 ARG A O 1
ATOM 802 N N . GLY A 1 95 ? -3.653 2.428 14.049 1.00 86.44 95 GLY A N 1
ATOM 803 C CA . GLY A 1 95 ? -5.062 2.520 14.433 1.00 86.44 95 GLY A CA 1
ATOM 804 C C . GLY A 1 95 ? -5.331 2.139 15.887 1.00 86.44 95 GLY A C 1
ATOM 805 O O . GLY A 1 95 ? -4.446 1.691 16.624 1.00 86.44 95 GLY A O 1
ATOM 806 N N . LYS A 1 96 ? -6.580 2.321 16.337 1.00 87.88 96 LYS A N 1
ATOM 807 C CA . LYS A 1 96 ? -6.947 2.026 17.733 1.00 87.88 96 LYS A CA 1
ATOM 808 C C . LYS A 1 96 ? -7.043 0.522 17.984 1.00 87.88 96 LYS A C 1
ATOM 810 O O . LYS A 1 96 ? -6.552 0.059 19.012 1.00 87.88 96 LYS A O 1
ATOM 815 N N . THR A 1 97 ? -7.631 -0.226 17.048 1.00 89.00 97 THR A N 1
ATOM 816 C CA . THR A 1 97 ? -7.848 -1.680 17.151 1.00 89.00 97 THR A CA 1
ATOM 817 C C . THR A 1 97 ? -7.283 -2.429 15.946 1.00 89.00 97 THR A C 1
ATOM 819 O O . THR A 1 97 ? -7.206 -1.879 14.850 1.00 89.00 97 THR A O 1
ATOM 822 N N . THR A 1 98 ? -6.943 -3.709 16.121 1.00 86.25 98 THR A N 1
ATOM 823 C CA . THR A 1 98 ? -6.458 -4.577 15.033 1.00 86.25 98 THR A CA 1
ATOM 824 C C . THR A 1 98 ? -7.446 -4.635 13.868 1.00 86.25 98 T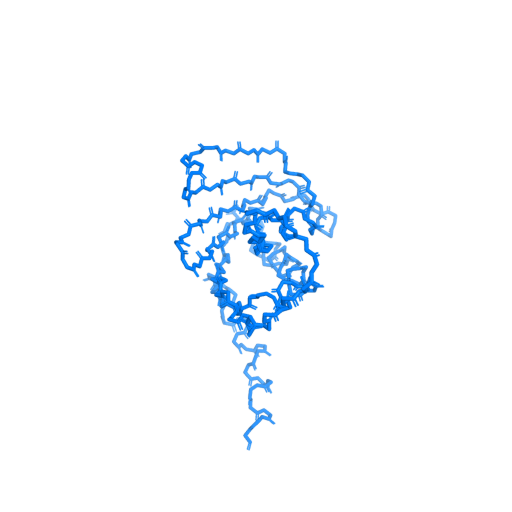HR A C 1
ATOM 826 O O . THR A 1 98 ? -7.048 -4.455 12.725 1.00 86.25 98 THR A O 1
ATOM 829 N N . TYR A 1 99 ? -8.748 -4.784 14.144 1.00 86.06 99 TYR A N 1
ATOM 830 C CA . TYR A 1 99 ? -9.792 -4.805 13.110 1.00 86.06 99 TYR A CA 1
ATOM 831 C C . TYR A 1 99 ? -9.803 -3.534 12.247 1.00 86.06 99 TYR A C 1
ATOM 833 O O . TYR A 1 99 ? -9.918 -3.606 11.026 1.00 86.06 99 TYR A O 1
ATOM 841 N N . GLN A 1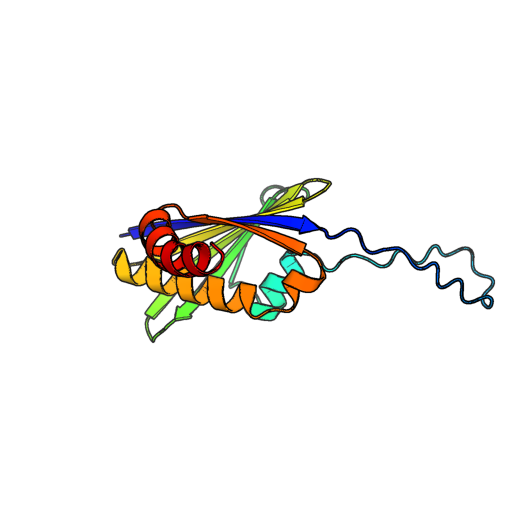 100 ? -9.656 -2.361 12.871 1.00 88.19 100 GLN A N 1
ATOM 842 C CA . GLN A 1 100 ? -9.598 -1.094 12.143 1.00 88.19 100 GLN A CA 1
ATOM 843 C C . GLN A 1 100 ? -8.382 -1.022 11.224 1.00 88.19 100 GLN A C 1
ATOM 845 O O . GLN A 1 100 ? -8.516 -0.548 10.098 1.00 88.19 100 GLN A O 1
ATOM 850 N N . VAL A 1 101 ? -7.221 -1.475 11.703 1.00 89.81 101 VAL A N 1
ATOM 851 C CA . VAL A 1 101 ? -5.975 -1.490 10.928 1.00 89.81 101 VAL A CA 1
ATOM 852 C C . VAL A 1 101 ? -6.084 -2.472 9.759 1.00 89.81 101 VAL A C 1
ATOM 854 O O . VAL A 1 101 ? -5.771 -2.103 8.632 1.00 89.81 101 VAL A O 1
ATOM 857 N N . VAL A 1 102 ? -6.624 -3.675 9.987 1.00 87.69 102 VAL A N 1
ATOM 858 C CA . VAL A 1 102 ? -6.876 -4.666 8.926 1.00 87.69 102 VAL A CA 1
ATOM 859 C C . VAL A 1 102 ? -7.829 -4.109 7.870 1.00 87.69 102 VAL A C 1
ATOM 861 O O . VAL A 1 102 ? -7.509 -4.158 6.688 1.00 87.69 102 VAL A O 1
ATOM 864 N N . SER A 1 103 ? -8.955 -3.502 8.265 1.00 88.12 103 SER A N 1
ATOM 865 C CA . SER A 1 103 ? -9.899 -2.927 7.295 1.00 88.12 103 SER A CA 1
ATOM 866 C C . SER A 1 103 ? -9.296 -1.773 6.485 1.00 88.12 103 SER A C 1
ATOM 868 O O . SER A 1 103 ? -9.742 -1.541 5.361 1.00 88.12 103 SER A O 1
ATOM 870 N N . ALA A 1 104 ? -8.350 -1.016 7.043 1.00 91.69 104 ALA A N 1
ATOM 871 C CA . ALA A 1 104 ? -7.648 0.037 6.316 1.00 91.69 104 ALA A CA 1
ATOM 872 C C . ALA A 1 104 ? -6.624 -0.549 5.331 1.00 91.69 104 ALA A C 1
ATOM 874 O O . ALA A 1 104 ? -6.570 -0.116 4.182 1.00 91.69 104 ALA A O 1
ATOM 875 N N . LEU A 1 105 ? -5.878 -1.579 5.742 1.00 91.50 105 LEU A N 1
ATOM 876 C CA . LEU A 1 105 ? -4.967 -2.315 4.864 1.00 91.50 105 LEU A CA 1
ATOM 877 C C . LEU A 1 105 ? -5.705 -3.010 3.707 1.00 91.50 105 LEU A C 1
ATOM 879 O O . LEU A 1 105 ? -5.219 -2.960 2.580 1.00 91.50 105 LEU A O 1
ATOM 883 N N . GLU A 1 106 ? -6.883 -3.599 3.949 1.00 89.50 106 GLU A N 1
ATOM 884 C CA . GLU A 1 106 ? -7.762 -4.136 2.893 1.00 89.50 106 GLU A CA 1
ATOM 885 C C . GLU A 1 106 ? -8.172 -3.041 1.899 1.00 89.50 106 GLU A C 1
ATOM 887 O O . GLU A 1 106 ? -8.029 -3.216 0.694 1.00 89.50 106 GLU A O 1
ATOM 892 N N . TYR A 1 107 ? -8.612 -1.879 2.394 1.00 92.69 107 TYR A N 1
ATOM 893 C CA . TYR A 1 107 ? -8.992 -0.754 1.536 1.00 92.69 107 TYR A CA 1
ATOM 894 C C . TYR A 1 107 ? -7.826 -0.265 0.663 1.00 92.69 107 TYR A C 1
ATOM 896 O O . TYR A 1 107 ? -7.999 -0.022 -0.532 1.00 92.69 107 TYR A O 1
ATOM 904 N N . ILE A 1 108 ? -6.633 -0.124 1.247 1.00 93.06 108 ILE A N 1
ATOM 905 C CA . ILE A 1 108 ? -5.426 0.283 0.518 1.00 93.06 108 ILE A CA 1
ATOM 906 C C . ILE A 1 108 ? -5.069 -0.767 -0.537 1.00 93.06 108 ILE A C 1
ATOM 908 O O . ILE A 1 108 ? -4.787 -0.410 -1.681 1.00 93.06 108 ILE A O 1
ATOM 912 N N . HIS A 1 109 ? -5.124 -2.050 -0.176 1.00 91.75 109 HIS A N 1
ATOM 913 C CA . HIS A 1 109 ? -4.874 -3.148 -1.101 1.00 91.75 109 HIS A CA 1
ATOM 914 C C . HIS A 1 109 ? -5.838 -3.108 -2.292 1.00 91.75 109 HIS A C 1
ATOM 916 O O . HIS A 1 109 ? -5.376 -3.083 -3.431 1.00 91.75 109 HIS A O 1
ATOM 922 N N . ASP A 1 110 ? -7.148 -3.001 -2.035 1.00 91.38 110 ASP A N 1
ATOM 923 C CA . ASP A 1 110 ? -8.200 -2.917 -3.057 1.00 91.38 110 ASP A CA 1
ATOM 924 C C . ASP A 1 110 ? -7.967 -1.751 -4.031 1.00 91.38 110 ASP A C 1
ATOM 926 O O . ASP A 1 110 ? -8.179 -1.873 -5.240 1.00 91.38 110 ASP A O 1
ATOM 930 N N . LYS A 1 111 ? -7.475 -0.615 -3.527 1.00 93.56 111 LYS A N 1
ATOM 931 C CA . LYS A 1 111 ? -7.115 0.543 -4.354 1.00 93.56 111 LYS A CA 1
ATOM 932 C C . LYS A 1 111 ? -5.875 0.305 -5.216 1.00 93.56 111 LYS A C 1
ATOM 934 O O . LYS A 1 111 ? -5.845 0.766 -6.355 1.00 93.56 111 LYS A O 1
ATOM 939 N N . ILE A 1 112 ? -4.876 -0.416 -4.706 1.00 92.06 112 ILE A N 1
ATOM 940 C CA . ILE A 1 112 ? -3.672 -0.776 -5.467 1.00 92.06 112 ILE A CA 1
ATOM 941 C C . ILE A 1 112 ? -4.017 -1.785 -6.568 1.00 92.06 112 ILE A C 1
ATOM 943 O O . ILE A 1 112 ? -3.673 -1.539 -7.723 1.00 92.06 112 ILE A O 1
ATOM 947 N N . ILE A 1 113 ? -4.739 -2.870 -6.259 1.00 89.50 113 ILE A N 1
ATOM 948 C CA . ILE A 1 113 ? -5.150 -3.864 -7.273 1.00 89.50 113 ILE A CA 1
ATOM 949 C C . ILE A 1 113 ? -6.140 -3.288 -8.290 1.00 89.50 113 ILE A C 1
ATOM 951 O O . ILE A 1 113 ? -6.143 -3.712 -9.437 1.00 89.50 113 ILE A O 1
ATOM 955 N N . GLY A 1 114 ? -6.968 -2.318 -7.887 1.00 87.81 114 GLY A N 1
ATOM 956 C CA . GLY A 1 114 ? -7.912 -1.638 -8.774 1.00 87.81 114 GLY A CA 1
ATOM 957 C C . GLY A 1 114 ? -7.265 -0.606 -9.702 1.00 87.81 114 GLY A C 1
ATOM 958 O O . GLY A 1 114 ? -7.955 -0.022 -10.536 1.00 87.81 114 GLY A O 1
ATOM 959 N N . SER A 1 115 ? -5.963 -0.351 -9.553 1.00 89.62 115 SER A N 1
ATOM 960 C CA . SER A 1 115 ? -5.199 0.519 -10.448 1.00 89.62 115 SER A CA 1
ATOM 961 C C . SER A 1 115 ? -4.701 -0.229 -11.691 1.00 89.62 115 SER A C 1
ATOM 963 O O . SER A 1 115 ? -4.786 -1.450 -11.784 1.00 89.62 115 SER A O 1
ATOM 965 N N . ASP A 1 116 ? -4.113 0.488 -12.652 1.00 89.12 116 ASP A N 1
ATOM 966 C CA . ASP A 1 116 ? -3.483 -0.117 -13.830 1.00 89.12 116 ASP A CA 1
ATOM 967 C C . ASP A 1 116 ? -2.064 -0.664 -13.564 1.00 89.12 116 ASP A C 1
ATOM 969 O O . ASP A 1 116 ? -1.376 -1.051 -14.511 1.00 89.12 116 ASP A O 1
ATOM 973 N N . ILE A 1 117 ? -1.623 -0.746 -12.298 1.00 89.19 117 ILE A N 1
ATOM 974 C CA . ILE A 1 117 ? -0.256 -1.156 -11.925 1.00 89.19 117 ILE A CA 1
ATOM 975 C C . ILE A 1 117 ? 0.100 -2.567 -12.398 1.00 89.19 117 ILE A C 1
ATOM 977 O O . ILE A 1 117 ? 1.245 -2.826 -12.774 1.00 89.19 117 ILE A O 1
ATOM 981 N N . GLU A 1 118 ? -0.884 -3.466 -12.471 1.00 88.69 118 GLU A N 1
ATOM 982 C CA . GLU A 1 118 ? -0.694 -4.829 -12.969 1.00 88.69 118 GLU A CA 1
ATOM 983 C C . GLU A 1 118 ? -0.298 -4.882 -14.452 1.00 88.69 118 GLU A C 1
ATOM 985 O O . GLU A 1 118 ? 0.236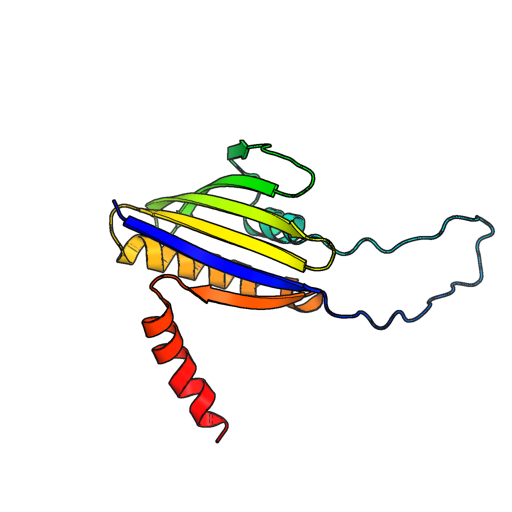 -5.891 -14.914 1.00 88.69 118 GLU A O 1
ATOM 990 N N . ARG A 1 119 ? -0.524 -3.815 -15.231 1.00 87.06 119 ARG A N 1
ATOM 991 C CA . ARG A 1 119 ? -0.077 -3.754 -16.632 1.00 87.06 119 ARG A CA 1
ATOM 992 C C . ARG A 1 119 ? 1.440 -3.676 -16.731 1.00 87.06 119 ARG A C 1
ATOM 994 O O . ARG A 1 119 ? 2.023 -4.258 -17.644 1.00 87.06 119 ARG A O 1
ATOM 1001 N N . ASP A 1 120 ? 2.067 -2.980 -15.787 1.00 86.88 120 ASP A N 1
ATOM 1002 C CA . ASP A 1 120 ? 3.509 -2.743 -15.771 1.00 86.88 120 ASP A CA 1
ATOM 1003 C C . ASP A 1 120 ? 4.258 -3.693 -14.824 1.00 86.88 120 ASP A C 1
ATOM 1005 O O . ASP A 1 120 ? 5.436 -3.970 -15.060 1.00 86.88 120 ASP A O 1
ATOM 1009 N N . TYR A 1 121 ? 3.599 -4.227 -13.790 1.00 88.12 121 TYR A N 1
ATOM 1010 C CA . TYR A 1 121 ? 4.243 -5.003 -12.729 1.00 88.12 121 TYR A CA 1
ATOM 1011 C C . TYR A 1 121 ? 3.524 -6.323 -12.423 1.00 88.12 121 TYR A C 1
ATOM 1013 O O . TYR A 1 121 ? 2.305 -6.441 -12.506 1.00 88.12 121 TYR A O 1
ATOM 1021 N N . ILE A 1 122 ? 4.300 -7.336 -12.044 1.00 88.19 122 ILE A N 1
ATOM 1022 C CA . ILE A 1 122 ? 3.840 -8.488 -11.268 1.00 88.19 122 ILE A CA 1
ATOM 1023 C C . ILE A 1 122 ? 3.990 -8.097 -9.798 1.00 88.19 122 ILE A C 1
ATOM 1025 O O . ILE A 1 122 ? 5.075 -7.701 -9.372 1.00 88.19 122 ILE A O 1
ATOM 1029 N N . MET A 1 123 ? 2.903 -8.191 -9.041 1.00 88.81 123 MET A N 1
ATOM 1030 C CA . MET A 1 123 ? 2.865 -7.825 -7.630 1.00 88.81 123 MET A CA 1
ATOM 1031 C C . MET A 1 123 ? 2.914 -9.083 -6.761 1.00 88.81 123 MET A C 1
ATOM 1033 O O . MET A 1 123 ? 2.074 -9.968 -6.907 1.00 88.81 123 MET A O 1
ATOM 1037 N N . ILE A 1 124 ? 3.888 -9.153 -5.857 1.00 85.75 124 ILE A N 1
ATOM 1038 C CA . ILE A 1 124 ? 3.976 -10.168 -4.800 1.00 85.75 124 ILE A CA 1
ATOM 1039 C C . ILE A 1 124 ? 3.674 -9.460 -3.483 1.00 85.75 124 ILE A C 1
ATOM 1041 O O . ILE A 1 124 ? 4.247 -8.404 -3.229 1.00 85.75 124 ILE A O 1
ATOM 1045 N N . VAL A 1 125 ? 2.780 -10.018 -2.668 1.00 86.06 125 VAL A N 1
ATOM 1046 C CA . VAL A 1 125 ? 2.306 -9.378 -1.432 1.00 86.06 125 VAL A CA 1
ATOM 1047 C C . VAL A 1 125 ? 2.558 -10.288 -0.236 1.00 86.06 125 VAL A C 1
ATOM 1049 O O . VAL A 1 125 ? 2.260 -11.481 -0.305 1.00 86.06 125 VAL A O 1
ATOM 1052 N N . SER A 1 126 ? 3.078 -9.721 0.850 1.00 83.56 126 SER A N 1
ATOM 1053 C CA . SER A 1 126 ? 3.208 -10.357 2.162 1.00 83.56 126 SER A CA 1
ATOM 1054 C C . SER A 1 126 ? 2.370 -9.593 3.187 1.00 83.56 126 SER A C 1
ATOM 1056 O O . SER A 1 126 ? 2.349 -8.363 3.192 1.00 83.56 126 SER A O 1
ATOM 1058 N N . TYR A 1 127 ? 1.657 -10.326 4.042 1.00 80.19 127 TYR A N 1
ATOM 1059 C CA . TYR A 1 127 ? 0.742 -9.773 5.041 1.00 80.19 127 TYR A CA 1
ATOM 1060 C C . TYR A 1 127 ? 1.215 -10.160 6.448 1.00 80.19 127 TYR A C 1
ATOM 1062 O O . TYR A 1 127 ? 1.245 -11.356 6.753 1.00 80.19 127 TYR A O 1
ATOM 1070 N N . ASP A 1 128 ? 1.496 -9.185 7.321 1.00 68.31 128 ASP A N 1
ATOM 1071 C CA . ASP A 1 128 ? 2.025 -9.439 8.679 1.00 68.31 128 ASP A CA 1
ATOM 1072 C C . ASP A 1 128 ? 1.102 -10.296 9.553 1.00 68.31 128 ASP A C 1
ATOM 1074 O O . ASP A 1 128 ? 1.537 -11.137 10.330 1.00 68.31 128 ASP A O 1
ATOM 1078 N N . SER A 1 129 ? -0.200 -10.047 9.472 1.00 54.81 129 SER A N 1
ATOM 1079 C CA . SER A 1 129 ? -1.206 -10.633 10.382 1.00 54.81 129 SER A CA 1
ATOM 1080 C C . SER A 1 129 ? -2.516 -10.966 9.680 1.00 54.81 129 SER A C 1
ATOM 1082 O O . SER A 1 129 ? -3.456 -11.481 10.281 1.00 54.81 129 SER A O 1
ATOM 1084 N N . VAL A 1 130 ? -2.570 -10.693 8.378 1.00 54.09 130 VAL A N 1
ATOM 1085 C CA . VAL A 1 130 ? -3.708 -10.994 7.516 1.00 54.09 130 VAL A CA 1
ATOM 1086 C C . VAL A 1 130 ? -3.421 -12.230 6.663 1.00 54.09 130 VAL A C 1
ATOM 1088 O O . VAL A 1 130 ? -4.276 -12.654 5.901 1.00 54.09 130 VAL A O 1
ATOM 1091 N N . SER A 1 131 ? -2.245 -12.845 6.796 1.00 53.16 131 SER A N 1
ATOM 1092 C CA . SER A 1 131 ? -1.846 -14.040 6.051 1.00 53.16 131 SER A CA 1
ATOM 1093 C C . SER A 1 131 ? -2.778 -15.216 6.333 1.00 53.16 131 SER A C 1
ATOM 1095 O O . SER A 1 131 ? -3.218 -15.837 5.380 1.00 53.16 131 SER A O 1
ATOM 1097 N N . GLU A 1 132 ? -3.207 -15.470 7.574 1.00 54.28 132 GLU A N 1
ATOM 1098 C CA . GLU A 1 132 ? -4.214 -16.512 7.841 1.00 54.28 132 GLU A CA 1
ATOM 1099 C C . GLU A 1 132 ? -5.583 -16.162 7.229 1.00 54.28 132 GLU A C 1
ATOM 1101 O O . GLU A 1 132 ? -6.186 -16.981 6.541 1.00 54.28 132 GLU A O 1
ATOM 1106 N N . TYR A 1 133 ? -6.054 -14.923 7.394 1.00 58.16 133 TYR A N 1
ATOM 1107 C CA . TYR A 1 133 ? -7.327 -14.466 6.823 1.00 58.16 133 TYR A CA 1
ATOM 1108 C C . TYR A 1 133 ? -7.329 -14.493 5.282 1.00 58.16 133 TYR A C 1
ATOM 1110 O O . TYR A 1 133 ? -8.282 -14.977 4.671 1.00 58.16 133 TYR A O 1
ATOM 1118 N N . TYR A 1 134 ? -6.259 -14.028 4.633 1.00 61.06 134 TYR A N 1
ATOM 1119 C CA . TYR A 1 134 ? -6.113 -14.047 3.179 1.00 61.06 134 TYR A CA 1
ATOM 1120 C C . TYR A 1 134 ? -5.820 -15.443 2.652 1.00 61.06 134 TYR A C 1
ATOM 1122 O O . TYR A 1 134 ? -6.388 -15.787 1.622 1.00 61.06 134 TYR A O 1
ATOM 1130 N N . CYS A 1 135 ? -5.027 -16.269 3.341 1.00 61.34 135 CYS A N 1
ATOM 1131 C CA . CYS A 1 135 ? -4.884 -17.684 3.003 1.00 61.34 135 CYS A CA 1
ATOM 1132 C C . CYS A 1 135 ? -6.250 -18.361 3.069 1.00 61.34 135 CYS A C 1
ATOM 1134 O O . CYS A 1 135 ? -6.649 -18.972 2.090 1.00 61.34 135 CYS A O 1
ATOM 1136 N N . ASN A 1 136 ? -7.040 -18.147 4.121 1.00 61.38 136 ASN A N 1
ATOM 1137 C CA . ASN A 1 136 ? -8.388 -18.708 4.238 1.00 61.38 136 ASN A CA 1
ATOM 1138 C C . ASN A 1 136 ? -9.366 -18.164 3.181 1.00 61.38 136 ASN A C 1
ATOM 1140 O O . ASN A 1 136 ? -10.286 -18.870 2.775 1.00 61.38 136 ASN A O 1
ATOM 1144 N N . LYS A 1 137 ? -9.173 -16.935 2.686 1.00 63.38 137 LYS A N 1
ATOM 1145 C CA . LYS A 1 137 ? -9.987 -16.339 1.608 1.00 63.38 137 LYS A CA 1
ATOM 1146 C C . LYS A 1 137 ? -9.523 -16.755 0.203 1.00 63.38 137 LYS A C 1
ATOM 1148 O O . LYS A 1 137 ? -10.342 -16.845 -0.714 1.00 63.38 137 LYS A O 1
ATOM 1153 N N . ALA A 1 138 ? -8.227 -16.999 0.015 1.00 58.28 138 ALA A N 1
ATOM 1154 C CA . ALA A 1 138 ? -7.606 -17.406 -1.245 1.00 58.28 138 ALA A CA 1
ATOM 1155 C C . ALA A 1 138 ? -7.678 -18.923 -1.461 1.00 58.28 138 ALA A C 1
ATOM 1157 O O . ALA A 1 138 ? -7.902 -19.372 -2.582 1.00 58.28 138 ALA A O 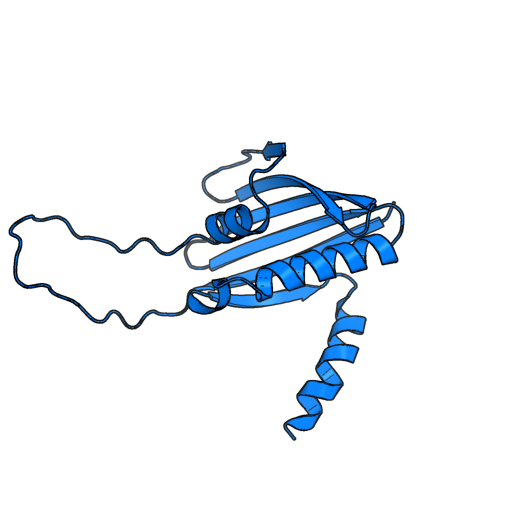1
ATOM 1158 N N . TYR A 1 139 ? -7.564 -19.709 -0.393 1.00 54.16 139 TYR A N 1
ATOM 1159 C CA . TYR A 1 139 ? -7.553 -21.171 -0.411 1.00 54.16 139 TYR A CA 1
ATOM 1160 C C . TYR A 1 139 ? -8.793 -21.779 -1.099 1.00 54.16 139 TYR A C 1
ATOM 1162 O O . TYR A 1 139 ? -8.620 -22.600 -2.001 1.00 54.16 139 TYR A O 1
ATOM 1170 N N . PRO A 1 140 ? -10.037 -21.315 -0.842 1.00 60.53 140 PRO A N 1
ATOM 1171 C CA . PRO A 1 140 ? -11.214 -21.792 -1.570 1.00 60.53 140 PRO A CA 1
ATOM 1172 C C . PRO A 1 140 ? -11.209 -21.441 -3.064 1.00 60.53 140 PRO A C 1
ATOM 1174 O O . PRO A 1 140 ? -11.879 -22.104 -3.851 1.00 60.53 140 PRO A O 1
ATOM 1177 N N . LYS A 1 141 ? -10.498 -20.379 -3.469 1.00 58.00 141 LYS A N 1
ATOM 1178 C CA . LYS A 1 141 ? -10.382 -19.970 -4.877 1.00 58.00 141 LYS A CA 1
ATOM 1179 C C . LYS A 1 141 ? -9.312 -20.778 -5.612 1.00 58.00 141 LYS A C 1
ATOM 1181 O O . LYS A 1 141 ? -9.502 -21.080 -6.783 1.00 58.00 141 LYS A O 1
ATOM 1186 N N . LEU A 1 142 ? -8.235 -21.156 -4.922 1.00 49.78 142 LEU A N 1
ATOM 1187 C CA . LEU A 1 142 ? -7.169 -22.007 -5.456 1.00 49.78 142 LEU A CA 1
ATOM 1188 C C . LEU A 1 142 ? -7.629 -23.463 -5.624 1.00 49.78 142 LEU A C 1
ATOM 1190 O O . LEU A 1 142 ? -7.342 -24.072 -6.647 1.00 49.78 142 LEU A O 1
ATOM 1194 N N . ASN A 1 143 ? -8.434 -23.984 -4.693 1.00 46.81 143 ASN A N 1
ATOM 1195 C CA . ASN A 1 143 ? -8.986 -25.343 -4.782 1.00 46.81 143 ASN A CA 1
ATOM 1196 C C . ASN A 1 143 ? -10.058 -25.534 -5.869 1.00 46.81 143 ASN A C 1
ATOM 1198 O O . ASN A 1 143 ? -10.445 -26.663 -6.127 1.00 46.81 143 ASN A O 1
ATOM 1202 N N . LYS A 1 144 ? -10.552 -24.468 -6.510 1.00 46.56 144 LYS A N 1
ATOM 1203 C CA . LYS A 1 144 ? -11.454 -24.581 -7.675 1.00 46.56 144 LYS A CA 1
ATOM 1204 C C . LYS A 1 144 ? -10.716 -24.813 -8.998 1.00 46.56 144 LYS A C 1
ATOM 1206 O O . LYS A 1 144 ? -11.365 -24.951 -10.029 1.00 46.56 144 LYS A O 1
ATOM 1211 N N . LEU A 1 145 ? -9.384 -24.777 -8.977 1.00 44.69 145 LEU A N 1
ATOM 1212 C CA . LEU A 1 145 ? -8.518 -25.009 -10.136 1.00 44.69 145 LEU A CA 1
ATOM 1213 C C . LEU A 1 145 ? -7.910 -26.428 -10.147 1.00 44.69 145 LEU A C 1
ATOM 1215 O O . LEU A 1 145 ? -7.116 -26.723 -11.038 1.00 44.69 145 LEU A O 1
ATOM 1219 N N . LEU A 1 146 ? -8.272 -27.273 -9.173 1.00 37.88 146 LEU A N 1
ATOM 1220 C CA . LEU A 1 146 ? -7.971 -28.708 -9.092 1.00 37.88 146 LEU A CA 1
ATOM 1221 C C . LEU A 1 146 ? -9.253 -29.508 -9.340 1.00 37.88 146 LEU A C 1
ATOM 1223 O O . LEU A 1 146 ? -9.149 -30.564 -9.998 1.00 37.88 146 LEU A O 1
#